Protein AF-A0A7C5Q1B2-F1 (afdb_monomer)

Foldseek 3Di:
DQPAADCADEDEQDVAAPDACPVVRVCVSYPDPVRYHYPDDHDPRNHHHDVVVVVVVVVVD

Radius of gyration: 13.23 Å; Cα 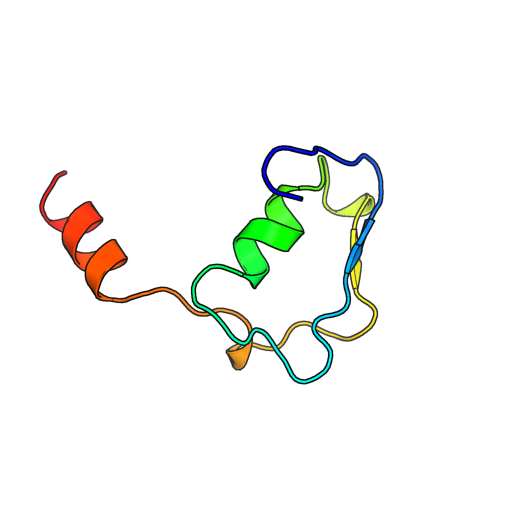contacts (8 Å, |Δi|>4): 70; chains: 1; bounding box: 27×27×32 Å

Structure (mmCIF, N/CA/C/O backbone):
data_AF-A0A7C5Q1B2-F1
#
_entry.id   AF-A0A7C5Q1B2-F1
#
loop_
_atom_site.group_PDB
_atom_site.id
_atom_site.type_symbol
_atom_site.label_atom_id
_atom_site.label_alt_id
_atom_site.label_comp_id
_atom_site.label_asym_id
_atom_site.label_entity_id
_atom_site.label_seq_id
_atom_site.pdbx_PDB_ins_code
_atom_site.Cartn_x
_atom_site.Cartn_y
_atom_site.Cartn_z
_atom_site.occupancy
_atom_site.B_iso_or_equiv
_atom_site.auth_seq_id
_atom_site.auth_comp_id
_atom_site.auth_asym_id
_atom_site.auth_atom_id
_atom_site.pdbx_PDB_model_num
ATOM 1 N N . ALA A 1 1 ? 11.188 5.062 -1.238 1.00 53.72 1 ALA A N 1
ATOM 2 C CA . ALA A 1 1 ? 11.394 6.525 -1.267 1.00 53.72 1 ALA A CA 1
ATOM 3 C C . ALA A 1 1 ? 10.051 7.215 -1.081 1.00 53.72 1 ALA A C 1
ATOM 5 O O . ALA A 1 1 ? 9.191 7.099 -1.948 1.00 53.72 1 ALA A O 1
ATOM 6 N N . GLN A 1 2 ? 9.850 7.877 0.055 1.00 49.88 2 GLN A N 1
ATOM 7 C CA . GLN A 1 2 ? 8.669 8.706 0.290 1.00 49.88 2 GLN A CA 1
ATOM 8 C C . GLN A 1 2 ? 8.661 9.865 -0.724 1.00 49.88 2 GLN A C 1
ATOM 10 O O . GLN A 1 2 ? 9.706 10.459 -0.979 1.00 49.88 2 GLN A O 1
ATOM 15 N N . GLY A 1 3 ? 7.520 10.135 -1.365 1.00 61.38 3 GLY A N 1
ATOM 16 C CA . GLY A 1 3 ? 7.364 11.266 -2.293 1.00 61.38 3 GLY A CA 1
ATOM 17 C C . GLY A 1 3 ? 7.662 11.009 -3.780 1.00 61.38 3 GLY A C 1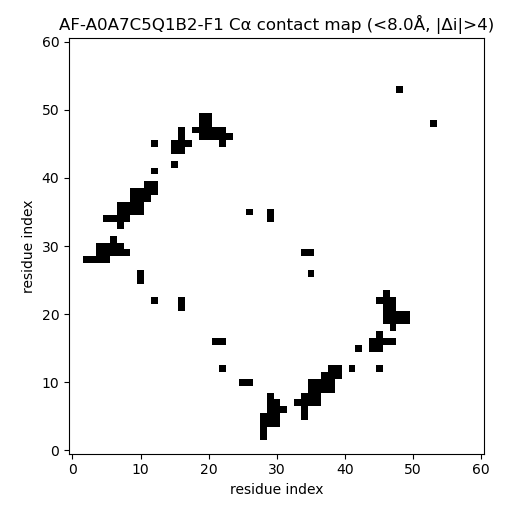
ATOM 18 O O . GLY A 1 3 ? 7.411 11.903 -4.581 1.00 61.38 3 GLY A O 1
ATOM 19 N N . LYS A 1 4 ? 8.113 9.814 -4.200 1.00 71.88 4 LYS A N 1
ATOM 20 C CA . LYS A 1 4 ? 8.397 9.516 -5.628 1.00 71.88 4 LYS A CA 1
ATOM 21 C C . LYS A 1 4 ? 7.250 8.816 -6.352 1.00 71.88 4 LYS A C 1
ATOM 23 O O . LYS A 1 4 ? 6.856 7.728 -5.953 1.00 71.88 4 LYS A O 1
ATOM 28 N N . THR A 1 5 ? 6.684 9.434 -7.384 1.00 79.31 5 THR A N 1
ATOM 29 C CA . THR A 1 5 ? 5.602 8.839 -8.188 1.00 79.31 5 THR A CA 1
ATOM 30 C C . THR A 1 5 ? 6.186 8.107 -9.393 1.00 79.31 5 THR A C 1
ATOM 32 O O . THR A 1 5 ? 7.056 8.652 -10.069 1.00 79.31 5 THR A O 1
ATOM 35 N N . PHE A 1 6 ? 5.713 6.891 -9.655 1.00 88.44 6 PHE A N 1
ATOM 36 C CA . PHE A 1 6 ? 6.191 6.017 -10.722 1.00 88.44 6 PHE A CA 1
ATOM 37 C C . PHE A 1 6 ? 5.082 5.729 -11.736 1.00 88.44 6 PHE A C 1
ATOM 39 O O . PHE A 1 6 ? 3.919 5.565 -11.367 1.00 88.44 6 PHE A O 1
ATOM 46 N N . ASP A 1 7 ? 5.458 5.625 -13.010 1.00 91.75 7 ASP A N 1
ATOM 47 C CA . ASP A 1 7 ? 4.567 5.112 -14.060 1.00 91.75 7 ASP A CA 1
ATOM 48 C C . ASP A 1 7 ? 4.500 3.584 -14.045 1.00 91.75 7 ASP A C 1
ATOM 50 O O . ASP A 1 7 ? 3.463 3.005 -14.347 1.00 91.75 7 ASP A O 1
ATOM 54 N N . ARG A 1 8 ? 5.603 2.925 -13.667 1.00 93.50 8 ARG A N 1
ATOM 55 C CA . ARG A 1 8 ? 5.679 1.475 -13.474 1.00 93.50 8 ARG A CA 1
ATOM 56 C C . ARG A 1 8 ? 6.509 1.129 -12.243 1.00 93.50 8 ARG A C 1
ATOM 58 O O . ARG A 1 8 ? 7.569 1.723 -12.042 1.00 93.50 8 ARG A O 1
ATOM 65 N N . ALA A 1 9 ? 6.064 0.152 -11.457 1.00 93.81 9 ALA A N 1
ATOM 66 C CA . ALA A 1 9 ? 6.832 -0.394 -10.343 1.00 93.81 9 ALA A CA 1
ATOM 67 C C . ALA A 1 9 ? 6.614 -1.900 -10.180 1.00 93.81 9 ALA A C 1
ATOM 69 O O . ALA A 1 9 ? 5.505 -2.414 -10.319 1.00 93.81 9 ALA A O 1
ATOM 70 N N . ILE A 1 10 ? 7.695 -2.590 -9.818 1.00 94.69 10 ILE A N 1
ATOM 71 C CA . ILE A 1 10 ? 7.644 -3.964 -9.326 1.00 94.69 10 ILE A CA 1
ATOM 72 C C . ILE A 1 10 ? 7.674 -3.893 -7.802 1.00 94.69 10 ILE A C 1
ATOM 74 O O . ILE A 1 10 ? 8.604 -3.323 -7.230 1.00 94.69 10 ILE A O 1
ATOM 78 N N . ILE A 1 11 ? 6.662 -4.460 -7.153 1.00 93.88 11 ILE A N 1
ATOM 79 C CA . ILE A 1 11 ? 6.511 -4.442 -5.699 1.00 93.88 11 ILE A CA 1
ATOM 80 C C . ILE A 1 11 ? 6.671 -5.865 -5.169 1.00 93.88 11 ILE A C 1
ATOM 82 O O . ILE A 1 11 ? 6.037 -6.811 -5.642 1.00 93.88 11 ILE A O 1
ATOM 86 N N . ASP A 1 12 ? 7.546 -5.998 -4.179 1.00 93.31 12 ASP A N 1
ATOM 87 C CA . ASP A 1 12 ? 7.871 -7.247 -3.505 1.00 93.31 12 ASP A CA 1
ATOM 88 C C . ASP A 1 12 ? 7.626 -7.068 -2.011 1.00 93.31 12 ASP A C 1
ATOM 90 O O . ASP A 1 12 ? 8.334 -6.308 -1.349 1.00 93.31 12 ASP A O 1
ATOM 94 N N . PHE A 1 13 ? 6.619 -7.753 -1.479 1.00 90.44 13 PHE A N 1
ATOM 95 C CA . PHE A 1 13 ? 6.347 -7.744 -0.044 1.00 90.44 13 PHE A CA 1
ATOM 96 C C . PHE A 1 13 ? 7.172 -8.795 0.713 1.00 90.44 13 PHE A C 1
ATOM 98 O O . PHE A 1 13 ? 7.059 -8.889 1.926 1.00 90.44 13 PHE A O 1
ATOM 105 N N . GLY A 1 14 ? 8.020 -9.584 0.044 1.00 88.56 14 GLY A N 1
ATOM 106 C CA . GLY A 1 14 ? 8.757 -10.708 0.618 1.00 88.56 14 GLY A CA 1
ATOM 107 C C . GLY A 1 14 ? 7.872 -11.621 1.472 1.00 88.56 14 GLY A C 1
ATOM 108 O O . GLY A 1 14 ? 6.986 -12.304 0.961 1.00 88.56 14 GLY A O 1
ATOM 109 N N . ARG A 1 15 ? 8.116 -11.600 2.790 1.00 87.62 15 ARG A N 1
ATOM 110 C CA . ARG A 1 15 ? 7.374 -12.354 3.822 1.00 87.62 15 ARG A CA 1
ATOM 111 C C . ARG A 1 15 ? 6.061 -11.691 4.266 1.00 87.62 15 ARG A C 1
ATOM 113 O O . ARG A 1 15 ? 5.331 -12.262 5.071 1.00 87.62 15 ARG A O 1
ATOM 120 N N . GLY A 1 16 ? 5.780 -10.502 3.754 1.00 87.25 16 GLY A N 1
ATOM 121 C CA . GLY A 1 16 ? 4.598 -9.699 4.010 1.00 87.25 16 GLY A CA 1
ATOM 122 C C . GLY A 1 16 ? 4.925 -8.276 4.444 1.00 87.25 16 GLY A C 1
ATOM 123 O O . GLY A 1 16 ? 6.077 -7.942 4.728 1.00 87.25 16 GLY A O 1
ATOM 124 N N . ALA A 1 17 ? 3.900 -7.427 4.516 1.00 89.19 17 ALA A N 1
ATOM 125 C CA . ALA A 1 17 ? 4.056 -6.088 5.077 1.00 89.19 17 ALA A CA 1
ATOM 126 C C . ALA A 1 17 ? 4.405 -6.182 6.572 1.00 89.19 17 ALA A C 1
ATOM 128 O O . ALA A 1 17 ? 3.683 -6.800 7.359 1.00 89.19 17 ALA A O 1
ATOM 129 N N . PHE A 1 18 ? 5.516 -5.573 6.975 1.00 89.06 18 PHE A N 1
ATOM 130 C CA . PHE A 1 18 ? 5.976 -5.566 8.362 1.00 89.06 18 PHE A CA 1
ATOM 131 C C . PHE A 1 18 ? 5.237 -4.495 9.177 1.00 89.06 18 PHE A C 1
ATOM 133 O O . PHE A 1 18 ? 4.767 -4.790 10.273 1.00 89.06 18 PHE A O 1
ATOM 140 N N . GLU A 1 19 ? 5.025 -3.316 8.585 1.00 92.19 19 GLU A N 1
ATOM 141 C CA . GLU A 1 19 ? 4.474 -2.130 9.253 1.00 92.19 19 GLU A CA 1
ATOM 142 C C . GLU A 1 19 ? 3.069 -1.738 8.776 1.00 92.19 19 GLU A C 1
ATOM 144 O O . GLU A 1 19 ? 2.658 -2.025 7.644 1.00 92.19 19 GLU A O 1
ATOM 149 N N . TYR A 1 20 ? 2.349 -1.005 9.632 1.00 94.56 20 TYR A N 1
ATOM 150 C CA . TYR A 1 20 ? 1.063 -0.394 9.294 1.00 94.56 20 TYR A CA 1
ATOM 151 C C . TYR A 1 20 ? 1.203 0.592 8.126 1.00 94.56 20 TYR A C 1
ATOM 153 O O . TYR A 1 20 ? 2.134 1.392 8.058 1.00 94.56 20 TYR A O 1
ATOM 161 N N . GLY A 1 21 ? 0.276 0.528 7.170 1.00 93.00 21 GLY A N 1
ATOM 162 C CA . GLY A 1 21 ? 0.247 1.402 5.997 1.00 93.00 21 GLY A CA 1
ATOM 163 C C . GLY A 1 21 ? 1.324 1.120 4.942 1.00 93.00 21 GLY A C 1
ATOM 164 O O . GLY A 1 21 ? 1.269 1.716 3.867 1.00 93.00 21 GLY A O 1
ATOM 165 N N . GLN A 1 22 ? 2.267 0.199 5.173 1.00 94.06 22 GLN A N 1
ATOM 166 C CA . GLN A 1 22 ? 3.374 -0.066 4.245 1.00 94.06 22 GLN A CA 1
ATOM 167 C C . GLN A 1 22 ? 2.887 -0.480 2.848 1.00 94.06 22 GLN A C 1
ATOM 169 O O . GLN A 1 22 ? 3.376 0.044 1.844 1.00 94.06 22 GLN A O 1
ATOM 174 N N . ALA A 1 23 ? 1.905 -1.385 2.777 1.00 93.94 23 ALA A N 1
ATOM 175 C CA . ALA A 1 23 ? 1.319 -1.821 1.511 1.00 93.94 23 ALA A CA 1
ATOM 176 C C . ALA A 1 23 ? 0.634 -0.670 0.767 1.00 93.94 23 ALA A C 1
ATOM 178 O O . ALA A 1 23 ? 0.886 -0.467 -0.421 1.00 93.94 23 ALA A O 1
ATOM 179 N N . TYR A 1 24 ? -0.153 0.142 1.476 1.00 93.88 24 TYR A N 1
ATOM 180 C CA . TYR A 1 24 ? -0.795 1.322 0.902 1.00 93.88 24 TYR A CA 1
ATOM 181 C C . TYR A 1 24 ? 0.231 2.337 0.378 1.00 93.88 24 TYR A C 1
ATOM 183 O O . TYR A 1 24 ? 0.110 2.822 -0.747 1.00 93.88 24 TYR A O 1
ATOM 191 N N . VAL A 1 25 ? 1.282 2.630 1.149 1.00 93.19 25 VAL A N 1
ATOM 192 C CA . VAL A 1 25 ? 2.337 3.560 0.727 1.00 93.19 25 VAL A CA 1
ATOM 193 C C . VAL A 1 25 ? 3.038 3.052 -0.529 1.00 93.19 25 VAL A C 1
ATOM 195 O O . VAL A 1 25 ? 3.258 3.842 -1.441 1.00 93.19 25 VAL A O 1
ATOM 198 N N . ALA A 1 26 ? 3.363 1.759 -0.612 1.00 92.31 26 ALA A N 1
ATOM 199 C CA . ALA A 1 26 ? 4.004 1.181 -1.792 1.00 92.31 26 ALA A CA 1
ATOM 200 C C . ALA A 1 26 ? 3.109 1.266 -3.041 1.00 92.31 26 ALA A C 1
ATOM 202 O O . ALA A 1 26 ? 3.565 1.726 -4.089 1.00 92.31 26 ALA A O 1
ATOM 203 N N . LEU A 1 27 ? 1.836 0.880 -2.917 1.00 93.94 27 LEU A N 1
ATOM 204 C CA . LEU A 1 27 ? 0.871 0.885 -4.022 1.00 93.94 27 LEU A CA 1
ATOM 205 C C . LEU A 1 27 ? 0.548 2.310 -4.498 1.00 93.94 27 LEU A C 1
ATOM 207 O O . LEU A 1 27 ? 0.573 2.577 -5.697 1.00 93.94 27 LEU A O 1
ATOM 211 N N . SER A 1 28 ? 0.344 3.250 -3.570 1.00 93.88 28 SER A N 1
ATOM 212 C CA . SER A 1 28 ? 0.029 4.659 -3.872 1.00 93.88 28 SER A CA 1
ATOM 213 C C . SER A 1 28 ? 1.171 5.425 -4.547 1.00 93.88 28 SER A C 1
ATOM 215 O O . SER A 1 28 ? 0.981 6.558 -4.992 1.00 93.88 28 SER A O 1
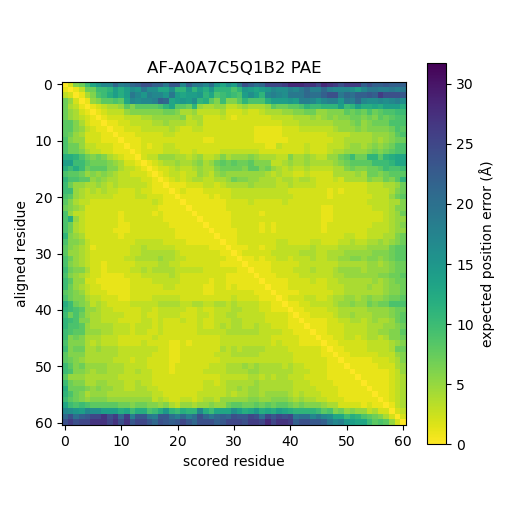ATOM 217 N N . ARG A 1 29 ? 2.373 4.837 -4.651 1.00 91.94 29 ARG A N 1
ATOM 218 C CA . ARG A 1 29 ? 3.455 5.433 -5.442 1.00 91.94 29 ARG A CA 1
ATOM 219 C C . ARG A 1 29 ? 3.279 5.247 -6.946 1.00 91.94 29 ARG A C 1
ATOM 221 O O . ARG A 1 29 ? 3.944 5.972 -7.682 1.00 91.94 29 ARG A O 1
ATOM 228 N N . CYS A 1 30 ? 2.431 4.329 -7.407 1.00 93.88 30 CYS A N 1
ATOM 229 C CA . CYS A 1 30 ? 2.139 4.176 -8.833 1.00 93.88 30 CYS A CA 1
ATOM 230 C C . CYS A 1 30 ? 0.962 5.053 -9.262 1.00 93.88 30 CYS A C 1
ATOM 232 O O . CYS A 1 30 ? 0.001 5.214 -8.515 1.00 93.88 30 CYS A O 1
ATOM 234 N N . ARG A 1 31 ? 1.035 5.617 -10.476 1.00 92.00 31 ARG A N 1
ATOM 235 C CA . ARG A 1 31 ? -0.045 6.455 -11.031 1.00 92.00 31 ARG A CA 1
ATOM 236 C C . ARG A 1 31 ? -1.285 5.664 -11.437 1.00 92.00 31 ARG A C 1
ATOM 238 O O . ARG A 1 31 ? -2.375 6.223 -11.430 1.00 92.00 31 ARG A O 1
ATOM 245 N N . SER A 1 32 ? -1.119 4.400 -11.813 1.00 94.31 32 SER A N 1
ATOM 246 C CA . SER A 1 32 ? -2.213 3.533 -12.246 1.00 94.31 32 SER A CA 1
ATOM 247 C C . SER A 1 32 ? -1.979 2.092 -11.796 1.00 94.31 32 SER A C 1
ATOM 249 O O . SER A 1 32 ? -0.854 1.713 -11.457 1.00 94.31 32 SER A O 1
ATOM 251 N N . LEU A 1 33 ? -3.046 1.291 -11.784 1.00 94.25 33 LEU A N 1
ATOM 252 C CA . LEU A 1 33 ? -2.982 -0.120 -11.396 1.00 94.25 33 LEU A CA 1
ATOM 253 C C . LEU A 1 33 ? -2.232 -0.962 -12.432 1.00 94.25 33 LEU A C 1
ATOM 255 O O . LEU A 1 33 ? -1.498 -1.873 -12.067 1.00 94.25 33 LEU A O 1
ATOM 259 N N . GLU A 1 34 ? -2.356 -0.622 -13.713 1.00 95.69 34 GLU A N 1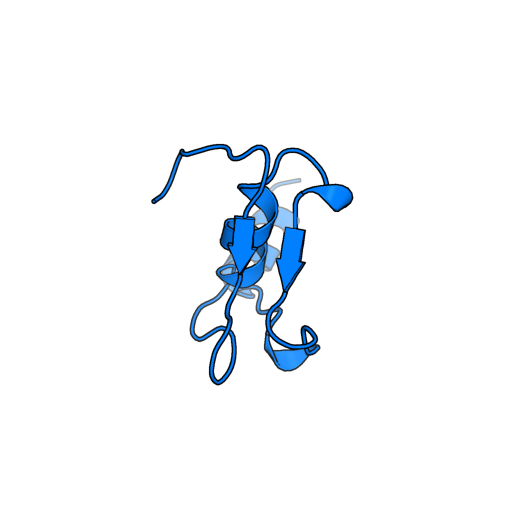
ATOM 260 C CA . GLU A 1 34 ? -1.679 -1.293 -14.829 1.00 95.69 34 GLU A CA 1
ATOM 261 C C . GLU A 1 34 ? -0.154 -1.131 -14.747 1.00 95.69 34 GLU A C 1
ATOM 263 O O . GLU A 1 34 ? 0.598 -1.962 -15.254 1.00 95.69 34 GLU A O 1
ATOM 268 N N . GLY A 1 35 ? 0.311 -0.064 -14.089 1.00 95.12 35 GLY A N 1
ATOM 269 C CA . GLY A 1 35 ? 1.724 0.169 -13.813 1.00 95.12 35 GLY A CA 1
ATOM 270 C C . GLY A 1 35 ? 2.304 -0.713 -12.703 1.00 95.12 35 GLY A C 1
ATOM 271 O O . GLY A 1 35 ? 3.522 -0.720 -12.509 1.00 95.12 35 GLY A O 1
ATOM 272 N N . ILE A 1 36 ? 1.472 -1.450 -11.964 1.00 96.38 36 ILE A N 1
ATOM 273 C CA . ILE A 1 36 ? 1.896 -2.245 -10.811 1.0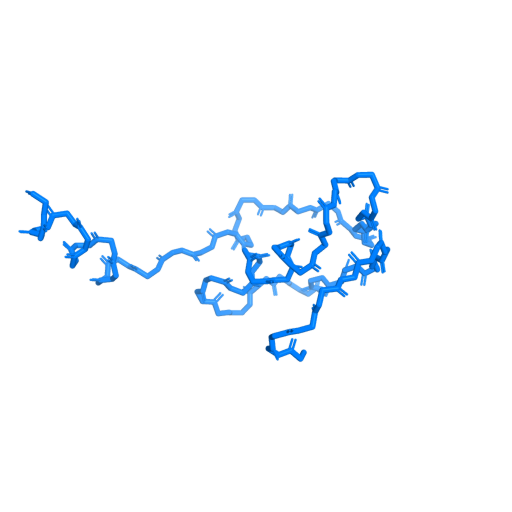0 96.38 36 ILE A CA 1
ATOM 274 C C . ILE A 1 36 ? 2.092 -3.700 -11.221 1.00 96.38 36 ILE A C 1
ATOM 276 O O . ILE A 1 36 ? 1.176 -4.372 -11.688 1.00 96.38 36 ILE A O 1
ATOM 280 N N . VAL A 1 37 ? 3.281 -4.225 -10.935 1.00 96.62 37 VAL A N 1
ATOM 281 C CA . VAL A 1 37 ? 3.550 -5.662 -10.961 1.00 96.62 37 VAL A CA 1
ATOM 282 C C . VAL A 1 37 ? 3.854 -6.118 -9.544 1.00 96.62 37 VAL A C 1
ATOM 284 O O . VAL A 1 37 ? 4.828 -5.677 -8.936 1.00 96.62 37 VAL A O 1
ATOM 287 N N . LEU A 1 38 ? 3.039 -7.024 -9.011 1.00 95.38 38 LEU A N 1
ATOM 288 C CA . LEU A 1 38 ? 3.326 -7.683 -7.741 1.00 95.38 38 LEU A CA 1
ATOM 289 C C . LEU A 1 38 ? 4.111 -8.967 -8.010 1.00 95.38 38 LEU A C 1
ATOM 291 O O . LEU A 1 38 ? 3.658 -9.813 -8.780 1.00 95.38 38 LEU A O 1
ATOM 295 N N . LYS A 1 39 ? 5.270 -9.137 -7.367 1.00 95.25 39 LYS A N 1
ATOM 296 C CA . LYS A 1 39 ? 6.053 -10.381 -7.4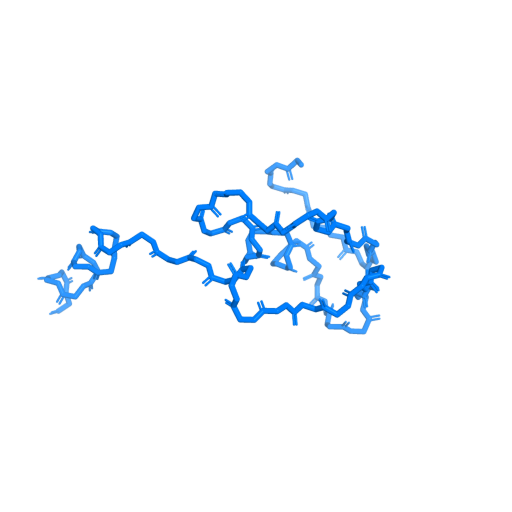94 1.00 95.25 39 LYS A CA 1
ATOM 297 C C . LYS A 1 39 ? 5.339 -11.607 -6.917 1.00 95.25 39 LYS A C 1
ATOM 299 O O . LYS A 1 39 ? 5.568 -12.723 -7.375 1.00 95.25 39 LYS A O 1
ATOM 304 N N . GLN A 1 40 ? 4.458 -11.391 -5.948 1.00 93.25 40 GLN A N 1
ATOM 305 C CA . GLN A 1 40 ? 3.583 -12.396 -5.363 1.00 93.25 40 GLN A CA 1
ATOM 306 C C . GLN A 1 40 ? 2.221 -11.775 -5.071 1.00 93.25 40 GLN A C 1
ATOM 308 O O . GLN A 1 40 ? 2.094 -10.556 -4.950 1.00 93.25 40 GLN A O 1
ATOM 313 N N . LYS A 1 41 ? 1.191 -12.616 -4.945 1.00 92.56 41 LYS A N 1
ATOM 314 C CA . LYS A 1 41 ? -0.153 -12.153 -4.588 1.00 92.56 41 LYS A CA 1
ATOM 315 C C . LYS A 1 41 ? -0.129 -11.442 -3.235 1.00 92.56 41 LYS A C 1
ATOM 317 O O . LYS A 1 41 ? 0.460 -11.947 -2.283 1.00 92.56 41 LYS A O 1
ATOM 322 N N . LEU A 1 42 ? -0.816 -10.306 -3.167 1.00 91.75 42 LEU A N 1
ATOM 323 C CA . LEU A 1 42 ? -1.084 -9.616 -1.913 1.00 91.75 42 LEU A CA 1
ATOM 324 C C . LEU A 1 42 ? -2.040 -10.459 -1.066 1.00 91.75 42 LEU A C 1
ATOM 326 O O . LEU A 1 42 ? -3.051 -10.948 -1.577 1.00 91.75 42 LEU A O 1
ATOM 330 N N . ARG A 1 43 ? -1.725 -10.631 0.215 1.00 92.81 43 ARG A N 1
ATOM 331 C CA . ARG A 1 43 ? -2.569 -11.358 1.166 1.00 92.81 43 ARG A CA 1
ATOM 332 C C . ARG A 1 43 ? -3.292 -10.366 2.077 1.00 92.81 43 ARG A C 1
ATOM 334 O O . ARG A 1 43 ? -2.772 -9.277 2.314 1.00 92.81 43 ARG A O 1
ATOM 341 N N . PRO A 1 44 ? -4.448 -10.735 2.651 1.00 91.38 44 PRO A N 1
ATOM 342 C CA . PRO A 1 44 ? -5.141 -9.878 3.613 1.00 91.38 44 PRO A CA 1
ATOM 343 C C . PRO A 1 44 ? -4.256 -9.452 4.795 1.00 91.38 44 PRO A C 1
ATOM 345 O O . PRO A 1 44 ? -4.314 -8.304 5.216 1.00 91.38 44 PRO A O 1
ATOM 348 N N . GLU A 1 45 ? -3.375 -10.338 5.271 1.00 90.44 45 GLU A N 1
ATOM 349 C CA . GLU A 1 45 ? -2.420 -10.058 6.358 1.00 90.44 45 GLU A CA 1
ATOM 350 C C . GLU A 1 45 ? -1.363 -8.987 6.017 1.00 90.44 45 GLU A C 1
ATOM 352 O O . GLU A 1 45 ? -0.745 -8.426 6.922 1.00 90.44 45 GLU A O 1
ATOM 357 N N . ASP A 1 46 ? -1.165 -8.678 4.730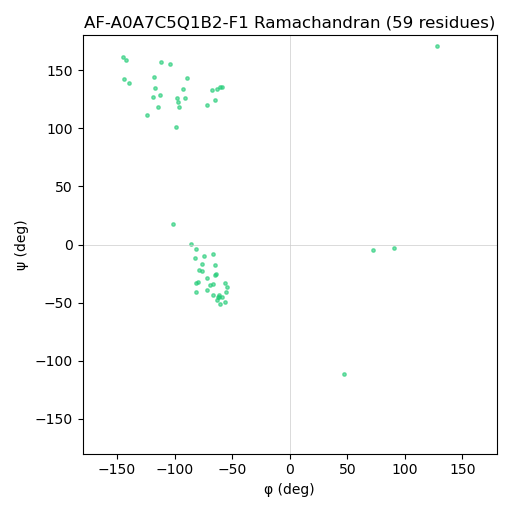 1.00 91.00 46 ASP A N 1
ATOM 358 C CA . ASP A 1 46 ? -0.252 -7.625 4.271 1.00 91.00 46 ASP A CA 1
ATOM 359 C C . ASP A 1 46 ? -0.904 -6.228 4.338 1.00 91.00 46 ASP A C 1
ATOM 361 O O . ASP A 1 46 ? -0.222 -5.208 4.214 1.00 91.00 46 ASP A O 1
ATOM 365 N N . ILE A 1 47 ? -2.223 -6.155 4.546 1.00 93.31 47 ILE A N 1
ATOM 366 C CA . ILE A 1 47 ? -2.960 -4.902 4.707 1.00 93.31 47 ILE A CA 1
ATOM 367 C C . ILE A 1 47 ? -3.183 -4.645 6.190 1.00 93.31 47 ILE A C 1
ATOM 369 O O . ILE A 1 47 ? -4.074 -5.205 6.825 1.00 93.31 47 ILE A O 1
ATOM 373 N N . LYS A 1 48 ? -2.353 -3.764 6.743 1.00 93.19 48 LYS A N 1
ATOM 374 C CA . LYS A 1 48 ? -2.376 -3.405 8.158 1.00 93.19 48 LYS A CA 1
ATOM 375 C C . LYS A 1 48 ? -2.683 -1.920 8.303 1.00 93.19 48 LYS A C 1
ATOM 377 O O . LYS A 1 48 ? -1.962 -1.092 7.746 1.00 93.19 48 LYS A O 1
ATOM 382 N N . THR A 1 49 ? -3.689 -1.589 9.106 1.00 94.31 49 THR A N 1
ATOM 383 C CA . THR A 1 49 ? -4.013 -0.208 9.501 1.00 94.31 49 THR A CA 1
ATOM 384 C C . THR A 1 49 ? -3.854 -0.071 11.010 1.00 94.31 49 THR A C 1
ATOM 386 O O . THR A 1 49 ? -4.287 -0.952 11.747 1.00 94.31 49 THR A O 1
ATOM 389 N N . ASP A 1 50 ? -3.208 1.004 11.465 1.00 95.44 50 ASP A N 1
ATOM 390 C CA . ASP A 1 50 ? -3.034 1.269 12.895 1.00 95.44 50 ASP A CA 1
ATOM 391 C C . ASP A 1 50 ? -4.383 1.698 13.503 1.00 95.44 50 ASP A C 1
ATOM 393 O O . ASP A 1 50 ? -4.927 2.723 13.071 1.00 95.44 50 ASP A O 1
ATOM 397 N N . PRO A 1 51 ? -4.931 0.966 14.492 1.00 94.62 51 PRO A N 1
ATOM 398 C CA . PRO A 1 51 ? -6.219 1.297 15.099 1.00 94.62 51 PRO A CA 1
ATOM 399 C C . PRO A 1 51 ? -6.281 2.715 15.673 1.00 94.62 51 PRO A C 1
ATOM 401 O O . PRO A 1 51 ? -7.316 3.362 15.569 1.00 94.62 51 PRO A O 1
ATOM 404 N N . ARG A 1 52 ? -5.164 3.240 16.194 1.00 95.50 52 ARG A N 1
ATOM 405 C CA . ARG A 1 52 ? -5.094 4.596 16.767 1.00 95.50 52 ARG A CA 1
ATOM 406 C C . ARG A 1 52 ? -5.282 5.670 15.700 1.00 95.50 52 ARG A C 1
ATOM 408 O O . ARG A 1 52 ? -5.841 6.729 15.960 1.00 95.50 52 ARG A O 1
ATOM 415 N N . VAL A 1 53 ? -4.796 5.404 14.485 1.00 93.75 53 VAL A N 1
ATOM 416 C CA . VAL A 1 53 ? -4.993 6.302 13.340 1.00 93.75 53 VAL A CA 1
ATOM 417 C C . VAL A 1 53 ? -6.447 6.239 12.882 1.00 93.75 53 VAL A C 1
ATOM 419 O O . VAL A 1 53 ? -7.017 7.275 12.565 1.00 93.75 53 VAL A O 1
ATOM 422 N N . VAL A 1 54 ? -7.064 5.054 12.884 1.00 94.00 54 VAL A N 1
ATOM 423 C CA . VAL A 1 54 ? -8.491 4.911 12.555 1.00 94.00 54 VAL A CA 1
ATOM 424 C C . VAL A 1 54 ? -9.353 5.703 13.536 1.00 94.00 54 VAL A C 1
ATOM 426 O O . VAL A 1 54 ? -10.153 6.523 13.097 1.00 94.00 54 VAL A O 1
ATOM 429 N N . GLU A 1 55 ? -9.139 5.513 14.837 1.00 95.94 55 GLU A N 1
ATOM 430 C CA . GLU A 1 55 ? -9.847 6.222 15.909 1.00 95.94 55 GLU A CA 1
ATOM 431 C C . GLU A 1 55 ? -9.702 7.743 15.767 1.00 95.94 55 GLU A C 1
ATOM 433 O O . GLU A 1 55 ? -10.697 8.460 15.692 1.00 95.94 55 GLU A O 1
ATOM 438 N N . PHE A 1 56 ? -8.474 8.237 15.579 1.00 95.50 56 PHE A N 1
ATOM 439 C CA . PHE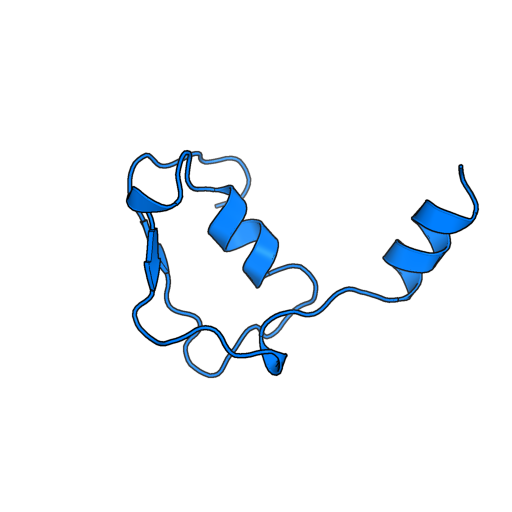 A 1 56 ? -8.215 9.664 15.373 1.00 95.50 56 PHE A CA 1
ATOM 440 C C . PHE A 1 56 ? -9.001 10.270 14.198 1.00 95.50 56 PHE A C 1
ATOM 442 O O . PHE A 1 56 ? -9.475 11.403 14.293 1.00 95.50 56 PHE A O 1
ATOM 449 N N . TYR A 1 57 ? -9.119 9.549 13.077 1.00 94.00 57 TYR A N 1
ATOM 450 C CA . TYR A 1 57 ? -9.879 10.019 11.914 1.00 94.00 57 TYR A CA 1
ATOM 451 C C . TYR A 1 57 ? -11.397 9.896 12.105 1.00 94.00 57 TYR A C 1
ATOM 453 O O . TYR A 1 57 ? -12.131 10.614 11.437 1.00 94.00 57 TYR A O 1
ATOM 461 N N . GLN A 1 58 ? -11.871 9.018 12.992 1.00 92.25 58 GLN A N 1
ATOM 462 C CA . GLN A 1 58 ? -13.295 8.862 13.304 1.00 92.25 58 GLN A CA 1
ATOM 463 C C . GLN A 1 58 ? -13.804 9.913 14.299 1.00 92.25 58 GLN A C 1
ATOM 465 O O . GLN A 1 58 ? -14.946 10.339 14.181 1.0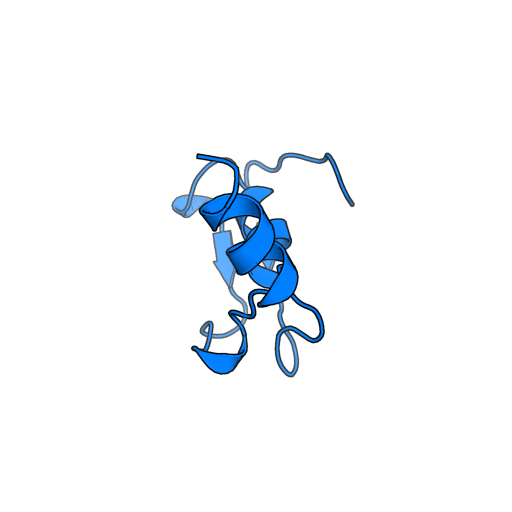0 92.25 58 GLN A O 1
ATOM 470 N N . GLU A 1 59 ? -12.977 10.357 15.247 1.00 87.19 59 GLU A N 1
ATOM 471 C CA . GLU A 1 59 ? -13.359 11.372 16.245 1.00 87.19 59 GLU A CA 1
ATOM 472 C C . GLU A 1 59 ? -13.334 12.814 15.714 1.00 87.19 59 GLU A C 1
ATOM 474 O O . GLU A 1 59 ? -13.942 13.709 16.300 1.00 87.19 59 GLU A O 1
ATOM 479 N N . LYS A 1 60 ? -12.585 13.068 14.635 1.00 61.38 60 LYS A N 1
ATOM 480 C CA . LYS A 1 60 ? -12.359 14.413 14.079 1.00 61.38 60 LYS A CA 1
ATOM 481 C C . LYS A 1 60 ? -13.209 14.748 12.847 1.00 61.38 60 LYS A C 1
ATOM 483 O O . LYS A 1 60 ? -12.871 15.696 12.134 1.00 61.38 60 LYS A O 1
ATOM 488 N N . ILE A 1 61 ? -14.283 13.998 12.600 1.00 53.53 61 ILE A N 1
ATOM 489 C CA . ILE A 1 61 ? -15.268 14.252 11.535 1.00 53.53 61 ILE A CA 1
ATOM 490 C C . ILE A 1 61 ? -16.618 14.589 12.160 1.00 53.53 61 ILE A C 1
ATOM 492 O O . ILE A 1 61 ? -17.029 13.862 13.089 1.00 53.53 61 ILE A O 1
#

Solvent-accessible surface area (backbone atoms only — not comparable to full-atom values): 3866 Å² total; per-residue (Å²): 121,92,92,59,78,30,73,62,48,80,47,73,55,85,98,44,42,89,50,64,45,46,48,56,57,59,57,69,27,38,79,45,73,88,25,54,42,63,80,59,86,87,52,75,83,27,65,38,76,54,66,68,59,52,50,55,62,61,74,76,107

Sequence (61 aa):
AQGKTFDRAIIDFGRGAFEYGQAYVALSRCRSLEGIVLKQKLRPEDIKTDPRVVEFYQEKI

Nearest PDB structures (foldseek):
  8bnx-assembly2_B  TM=8.249E-01  e=6.214E-04  Deferribacter desulfuricans
  5fhg-assembly1_A  TM=8.623E-01  e=1.155E-03  Bacteroides fragilis
  5fhf-assembly1_A  TM=9.021E-01  e=3.032E-03  Bacteroides fragilis
  7ada-assembly2_B  TM=7.818E-01  e=3.728E-03  Thermus oshimai JL-2
  6xzt-assembly2_B  TM=8.019E-01  e=7.957E-03  Thermus oshimai JL-2

Secondary structure (DSSP, 8-state):
-TT--BSSEEE--TT---STTHHHHHHTTBSSSTTEEESS---GGG----HHHHHHHHHT-

Mean predicted aligned error: 4.86 Å

pLDDT: mean 89.35, std 10.77, range [49.88, 96.62]